Protein AF-A0A7V9JXY7-F1 (afdb_monomer_lite)

Secondary structure (DSSP, 8-state):
-TT--TTTTTTS------SPPPPSS-EEEPPTT-SS-TTS--EEE-TT-TTSPP-PPPPPP-

Radius of gyration: 16.14 Å; chains: 1; bounding box: 44×26×34 Å

Sequence (62 aa):
LDGADLVTGDRDVTVVDDGVAPPPAPARSGRIGLSAGADVPWRWWVPGEPSVSAHRRAVAVP

Structure (mmCIF, N/CA/C/O backbone):
data_AF-A0A7V9JXY7-F1
#
_entry.id   AF-A0A7V9JXY7-F1
#
loop_
_atom_site.group_PDB
_atom_site.id
_atom_site.type_symbol
_atom_site.label_atom_id
_atom_site.label_alt_id
_atom_site.label_comp_id
_atom_site.label_asym_id
_atom_site.label_entity_id
_atom_site.label_seq_id
_atom_site.pdbx_PDB_ins_code
_atom_site.Cartn_x
_atom_site.Cartn_y
_atom_site.Cartn_z
_atom_site.occupancy
_atom_site.B_iso_or_eq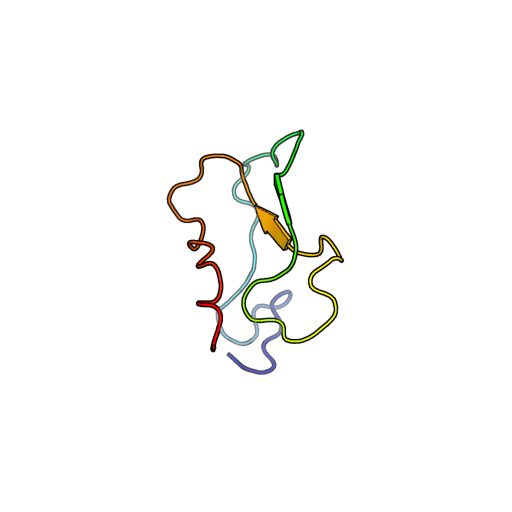uiv
_atom_site.auth_seq_id
_atom_site.auth_comp_id
_atom_site.auth_asym_id
_atom_site.auth_atom_id
_atom_site.pdbx_PDB_model_num
ATOM 1 N N . LEU A 1 1 ? 4.182 -0.420 16.818 1.00 82.06 1 LEU A N 1
ATOM 2 C CA . LEU A 1 1 ? 3.962 -1.098 18.113 1.00 82.06 1 LEU A CA 1
ATOM 3 C C . LEU A 1 1 ? 3.770 -2.570 17.811 1.00 82.06 1 LEU A C 1
ATOM 5 O O . LEU A 1 1 ? 2.889 -2.888 17.025 1.00 82.06 1 LEU A O 1
ATOM 9 N N . ASP A 1 2 ? 4.642 -3.432 18.322 1.00 96.25 2 ASP A N 1
ATOM 10 C CA . ASP A 1 2 ? 4.561 -4.866 18.032 1.00 96.25 2 ASP A CA 1
ATOM 11 C C . ASP A 1 2 ? 3.340 -5.493 18.717 1.00 96.25 2 ASP A C 1
ATOM 13 O O . ASP A 1 2 ? 3.126 -5.258 19.903 1.00 96.25 2 ASP A O 1
ATOM 17 N N . GLY A 1 3 ? 2.532 -6.244 17.964 1.00 96.62 3 GLY A N 1
ATOM 18 C CA . GLY A 1 3 ? 1.312 -6.908 18.431 1.00 96.62 3 GLY A CA 1
ATOM 19 C C . GLY A 1 3 ? 0.089 -6.011 18.657 1.00 96.62 3 GLY A C 1
ATOM 20 O O . GLY A 1 3 ? -0.789 -6.424 19.408 1.00 96.62 3 GLY A O 1
ATOM 21 N N . ALA A 1 4 ? 0.052 -4.784 18.121 1.00 97.56 4 ALA A N 1
ATOM 22 C CA . ALA A 1 4 ? -1.101 -3.885 18.270 1.00 97.56 4 ALA A CA 1
ATOM 23 C C . ALA A 1 4 ? -2.293 -4.349 17.418 1.00 97.56 4 ALA A C 1
ATOM 25 O O . ALA A 1 4 ? -2.110 -4.773 16.274 1.00 97.56 4 ALA A O 1
ATOM 26 N N . ASP A 1 5 ? -3.501 -4.221 17.958 1.00 97.44 5 ASP A N 1
ATOM 27 C CA . ASP A 1 5 ? -4.749 -4.431 17.235 1.00 97.44 5 ASP A CA 1
ATOM 28 C C . ASP A 1 5 ? -5.229 -3.104 16.631 1.00 97.44 5 ASP A C 1
ATOM 30 O O . ASP A 1 5 ? -5.753 -2.225 17.315 1.00 97.44 5 ASP A O 1
ATOM 34 N N . LEU A 1 6 ? -5.063 -2.973 15.313 1.00 97.12 6 LEU A N 1
ATOM 35 C CA . LEU A 1 6 ? -5.431 -1.769 14.566 1.00 97.12 6 LEU A CA 1
ATOM 36 C C . LEU A 1 6 ? -6.951 -1.558 14.457 1.00 97.12 6 LEU A C 1
ATOM 38 O O . LEU A 1 6 ? -7.372 -0.447 14.132 1.00 97.12 6 LEU A O 1
ATOM 42 N N . VAL A 1 7 ? -7.764 -2.595 14.702 1.00 96.88 7 VAL A N 1
ATOM 43 C CA . VAL A 1 7 ? -9.232 -2.529 14.603 1.00 96.88 7 VAL A CA 1
ATOM 44 C C . VAL A 1 7 ? -9.823 -1.901 15.859 1.00 96.88 7 VAL A C 1
ATOM 46 O O . VAL A 1 7 ? -10.646 -0.995 15.762 1.00 96.88 7 VAL A O 1
ATOM 49 N N . THR A 1 8 ? -9.402 -2.367 17.037 1.00 97.56 8 THR A N 1
ATOM 50 C CA . THR A 1 8 ? -9.834 -1.790 18.321 1.00 97.56 8 THR A CA 1
ATOM 51 C C . THR A 1 8 ? -9.033 -0.549 18.707 1.00 97.56 8 THR A C 1
ATOM 53 O O . THR A 1 8 ? -9.513 0.256 19.503 1.00 97.56 8 THR A O 1
ATOM 56 N N . GLY A 1 9 ? -7.835 -0.378 18.137 1.00 97.00 9 GLY A N 1
ATOM 57 C CA . GLY A 1 9 ? -6.923 0.704 18.490 1.00 97.00 9 GLY A CA 1
ATOM 58 C C . GLY A 1 9 ? -6.338 0.530 19.890 1.00 97.00 9 GLY A C 1
ATOM 59 O O . GLY A 1 9 ? -6.163 1.522 20.593 1.00 97.00 9 GLY A O 1
ATOM 60 N N . ASP A 1 10 ? -6.034 -0.710 20.301 1.00 98.12 10 ASP A N 1
ATOM 61 C CA . ASP A 1 10 ? -5.645 -1.080 21.678 1.00 98.12 10 ASP A CA 1
ATOM 62 C C . ASP A 1 10 ? -4.416 -0.329 22.224 1.00 98.12 10 ASP A C 1
ATOM 64 O O . ASP A 1 10 ? -4.141 -0.374 23.425 1.00 98.12 10 ASP A O 1
ATOM 68 N N . ARG A 1 11 ? -3.660 0.345 21.349 1.00 97.75 11 ARG A N 1
ATOM 69 C CA . ARG A 1 11 ? -2.470 1.143 21.684 1.00 97.75 11 ARG A CA 1
ATOM 70 C C . ARG A 1 11 ? -2.423 2.479 20.950 1.00 97.75 11 ARG A C 1
ATOM 72 O O . ARG A 1 11 ? -1.372 2.863 20.439 1.00 97.75 11 ARG A O 1
ATOM 79 N N . ASP A 1 12 ? -3.569 3.148 20.865 1.00 96.62 12 ASP A N 1
ATOM 80 C CA . ASP A 1 12 ? -3.714 4.516 20.344 1.00 96.62 12 ASP A CA 1
ATOM 81 C C . ASP A 1 12 ? -3.284 4.691 18.871 1.00 96.62 12 ASP A C 1
ATOM 83 O O . ASP A 1 12 ? -2.917 5.782 18.433 1.00 96.62 12 ASP A O 1
ATOM 87 N N . VAL A 1 13 ? -3.328 3.614 18.077 1.00 96.81 13 VAL A N 1
ATOM 88 C CA . VAL A 1 13 ? -3.029 3.620 16.636 1.00 96.81 13 VAL A CA 1
ATOM 89 C C . VAL A 1 13 ? -4.093 2.815 15.893 1.00 96.81 13 VAL A C 1
ATOM 91 O O . VAL A 1 13 ? -4.344 1.662 16.231 1.00 96.81 13 VAL A O 1
ATOM 94 N N . THR A 1 14 ? -4.689 3.399 14.852 1.00 97.44 14 THR A N 1
ATOM 95 C CA . THR A 1 14 ? -5.718 2.761 14.014 1.00 97.44 14 THR A CA 1
ATOM 96 C C . THR A 1 14 ? -5.583 3.190 12.546 1.00 97.44 14 THR A C 1
ATOM 98 O O . THR A 1 14 ? -4.840 4.123 12.233 1.00 97.44 14 THR A O 1
ATOM 101 N N . VAL A 1 15 ? -6.277 2.495 11.642 1.00 95.81 15 VAL A N 1
ATOM 102 C CA . VAL A 1 15 ? -6.404 2.853 10.220 1.00 95.81 15 VAL A CA 1
ATOM 103 C C . VAL A 1 15 ? -7.792 3.444 10.004 1.00 95.81 15 VAL A C 1
ATOM 105 O O . VAL A 1 15 ? -8.788 2.831 10.379 1.00 95.81 15 VAL A O 1
ATOM 108 N N . VAL A 1 16 ? -7.861 4.618 9.381 1.00 96.38 16 VAL A N 1
ATOM 109 C CA . VAL A 1 16 ? -9.119 5.319 9.086 1.00 96.38 16 VAL A CA 1
ATOM 110 C C . VAL A 1 16 ? -9.266 5.558 7.587 1.00 96.38 16 VAL A C 1
ATOM 112 O O . VAL A 1 16 ? -8.275 5.549 6.858 1.00 96.38 16 VAL A O 1
ATOM 115 N N . ASP A 1 17 ? -10.503 5.770 7.144 1.00 96.25 17 ASP A N 1
ATOM 116 C CA . ASP A 1 17 ? -10.815 6.214 5.785 1.00 96.25 17 ASP A CA 1
ATOM 117 C C . ASP A 1 17 ? -10.675 7.742 5.705 1.00 96.25 17 ASP A C 1
ATOM 119 O O . ASP A 1 17 ? -11.294 8.469 6.486 1.00 96.25 17 ASP A O 1
ATOM 123 N N . ASP A 1 18 ? -9.840 8.225 4.788 1.00 95.19 18 ASP A N 1
ATOM 124 C CA . ASP A 1 18 ? -9.633 9.651 4.521 1.00 95.19 18 ASP A CA 1
ATOM 125 C C . ASP A 1 18 ? -10.586 10.202 3.441 1.00 95.19 18 ASP A C 1
ATOM 127 O O . ASP A 1 18 ? -10.557 11.395 3.131 1.00 95.19 18 ASP A O 1
ATOM 131 N N . GLY A 1 19 ? -11.453 9.352 2.881 1.00 97.31 19 GLY A N 1
ATOM 132 C CA . GLY A 1 19 ? -12.400 9.685 1.822 1.00 97.31 19 GLY A CA 1
ATOM 133 C C . GLY A 1 19 ? -11.783 9.741 0.422 1.00 97.31 19 GLY A C 1
ATOM 134 O O . GLY A 1 19 ? -12.482 10.095 -0.533 1.00 97.31 19 GLY A O 1
ATOM 135 N N . VAL A 1 20 ? -10.497 9.411 0.260 1.00 94.31 20 VAL A N 1
ATOM 136 C CA . VAL A 1 20 ? -9.805 9.447 -1.031 1.00 94.31 20 VAL A CA 1
ATOM 137 C C . VAL A 1 20 ? -9.882 8.077 -1.700 1.00 94.31 20 VAL A C 1
ATOM 139 O O . VAL A 1 20 ? -9.355 7.076 -1.221 1.00 94.31 20 VAL A O 1
ATOM 142 N N . ALA A 1 21 ? -10.525 8.023 -2.868 1.00 94.81 21 ALA A N 1
ATOM 143 C CA . ALA A 1 21 ? -10.606 6.790 -3.644 1.00 94.81 21 ALA A CA 1
ATOM 144 C C . ALA A 1 21 ? -9.213 6.323 -4.126 1.00 94.81 21 ALA A C 1
ATOM 146 O O . ALA A 1 21 ? -8.373 7.150 -4.497 1.00 94.8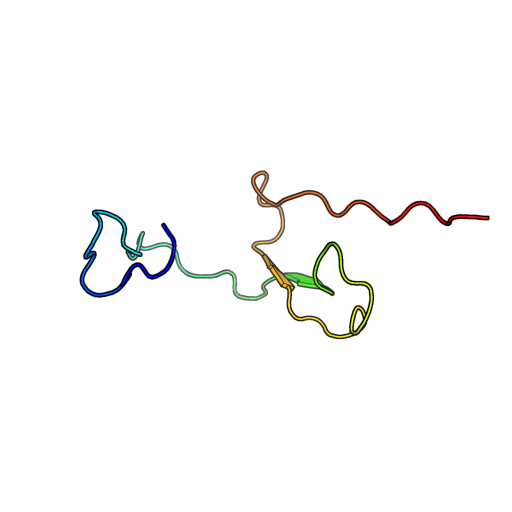1 21 ALA A O 1
ATOM 147 N N . PRO A 1 22 ? -8.965 5.002 -4.202 1.00 92.94 22 PRO A N 1
ATOM 148 C CA . PRO A 1 22 ? -7.709 4.480 -4.725 1.00 92.94 22 PRO A CA 1
ATOM 149 C C . PRO A 1 22 ? -7.539 4.803 -6.221 1.00 92.94 22 PRO A C 1
ATOM 151 O O . PRO A 1 22 ? -8.529 4.954 -6.945 1.00 92.94 22 PRO A O 1
ATOM 154 N N . PRO A 1 23 ? -6.294 4.849 -6.737 1.00 95.00 23 PRO A N 1
ATOM 155 C CA . PRO A 1 23 ? -6.067 5.037 -8.163 1.00 95.00 23 PRO A CA 1
ATOM 156 C C . PRO A 1 23 ? -6.625 3.843 -8.962 1.00 95.00 23 PRO A C 1
ATOM 158 O O . PRO A 1 23 ? -6.463 2.696 -8.538 1.00 95.00 23 PRO A O 1
ATOM 161 N N . PRO A 1 24 ? -7.197 4.068 -10.161 1.00 96.00 24 PRO A N 1
ATOM 162 C CA . PRO A 1 24 ? -7.753 2.991 -10.989 1.00 96.00 24 PRO A CA 1
ATOM 163 C C . PRO A 1 24 ? -6.684 1.999 -11.471 1.00 96.00 24 PRO A C 1
ATOM 165 O O . PRO A 1 24 ? -6.984 0.844 -11.762 1.00 96.00 24 PRO A O 1
ATOM 168 N N . ALA A 1 25 ? -5.430 2.451 -11.551 1.00 96.25 25 ALA A N 1
ATOM 169 C CA . ALA A 1 25 ? -4.279 1.647 -11.930 1.00 96.25 25 ALA A CA 1
ATOM 170 C C . ALA A 1 25 ? -3.120 1.906 -10.950 1.00 96.25 25 ALA A C 1
ATOM 172 O O . ALA A 1 25 ? -2.312 2.810 -11.180 1.00 96.25 25 ALA A O 1
ATOM 173 N N . PRO A 1 26 ? -3.020 1.147 -9.843 1.00 96.31 26 PRO A N 1
ATOM 174 C CA . PRO A 1 26 ? -1.860 1.235 -8.966 1.00 96.31 26 PRO A CA 1
ATOM 175 C C . PRO A 1 26 ? -0.609 0.736 -9.696 1.00 96.31 26 PRO A C 1
ATOM 177 O O . PRO A 1 26 ? -0.646 -0.252 -10.437 1.00 96.31 26 PRO A O 1
ATOM 180 N N . ALA A 1 27 ? 0.525 1.393 -9.460 1.00 95.69 27 ALA A N 1
ATOM 181 C CA . ALA A 1 27 ? 1.805 0.881 -9.931 1.00 95.69 27 ALA A CA 1
ATOM 182 C C . ALA A 1 27 ? 2.212 -0.346 -9.099 1.00 95.69 27 ALA A C 1
ATOM 184 O O . ALA A 1 27 ? 1.846 -0.452 -7.927 1.00 95.69 27 ALA A O 1
ATOM 185 N N . ARG A 1 28 ? 2.960 -1.279 -9.706 1.00 94.50 28 ARG A N 1
ATOM 186 C CA . ARG A 1 28 ? 3.405 -2.516 -9.047 1.00 94.50 28 ARG A CA 1
ATOM 187 C C . ARG A 1 28 ? 4.824 -2.935 -9.424 1.00 94.50 28 ARG A C 1
ATOM 189 O O . ARG A 1 28 ? 5.261 -2.704 -10.548 1.00 94.50 28 ARG A O 1
ATOM 196 N N . SER A 1 29 ? 5.533 -3.569 -8.493 1.00 91.81 29 SER A N 1
ATOM 197 C CA . SER A 1 29 ? 6.894 -4.102 -8.676 1.00 91.81 29 SER A CA 1
ATOM 198 C C . SER A 1 29 ? 7.177 -5.235 -7.692 1.00 91.81 29 SER A C 1
ATOM 200 O O . SER A 1 29 ? 6.370 -5.502 -6.803 1.00 91.81 29 SER A O 1
ATOM 202 N N . GLY A 1 30 ? 8.362 -5.845 -7.782 1.00 91.19 30 GLY A N 1
ATOM 203 C CA . GLY A 1 30 ? 8.921 -6.614 -6.670 1.00 91.19 30 GLY A CA 1
ATOM 204 C C . GLY A 1 30 ? 9.070 -5.768 -5.399 1.00 91.19 30 GLY A C 1
ATOM 205 O O . GLY A 1 30 ? 9.146 -4.531 -5.460 1.00 91.19 30 GLY A O 1
ATOM 206 N N . ARG A 1 31 ? 9.105 -6.424 -4.232 1.00 91.06 31 ARG A N 1
ATOM 207 C CA . ARG A 1 31 ? 9.385 -5.738 -2.957 1.00 91.06 31 ARG A CA 1
ATOM 208 C C . ARG A 1 31 ? 10.849 -5.296 -2.890 1.00 91.06 31 ARG A C 1
ATOM 210 O O . ARG A 1 31 ? 11.721 -5.848 -3.556 1.00 91.06 31 ARG A O 1
ATOM 217 N N . ILE A 1 32 ? 11.110 -4.278 -2.076 1.00 88.44 32 ILE A N 1
ATOM 218 C CA . ILE A 1 32 ? 12.448 -3.714 -1.870 1.00 88.44 32 ILE A CA 1
ATOM 219 C C . ILE A 1 32 ? 13.198 -4.565 -0.836 1.00 88.44 32 ILE A C 1
ATOM 221 O O . ILE A 1 32 ? 12.604 -4.980 0.154 1.00 88.44 32 ILE A O 1
ATOM 225 N N . GLY A 1 33 ? 14.497 -4.803 -1.053 1.00 86.69 33 GLY A N 1
ATOM 226 C CA . GLY A 1 33 ? 15.362 -5.479 -0.076 1.00 86.69 33 GLY A CA 1
ATOM 227 C C . GLY A 1 33 ? 15.188 -6.999 0.009 1.00 86.69 33 GLY A C 1
ATOM 228 O O . GLY A 1 33 ? 15.524 -7.590 1.030 1.00 86.69 33 GLY A O 1
ATOM 229 N N . LEU A 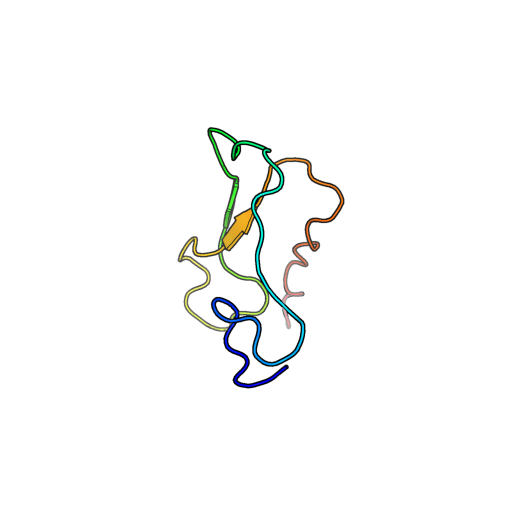1 34 ? 14.654 -7.639 -1.035 1.00 87.00 34 LEU A N 1
ATOM 230 C CA . LEU A 1 34 ? 14.527 -9.095 -1.094 1.00 87.00 34 LEU A CA 1
ATOM 231 C C . LEU A 1 34 ? 15.792 -9.764 -1.639 1.00 87.00 34 LEU A C 1
ATOM 233 O O . LEU A 1 34 ? 16.368 -9.298 -2.619 1.00 87.00 34 LEU A O 1
ATOM 23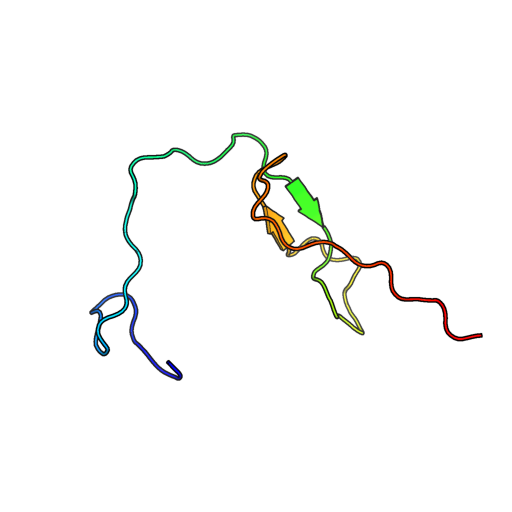7 N N . SER A 1 35 ? 16.154 -10.910 -1.061 1.00 86.75 35 SER A N 1
ATOM 238 C CA . SER A 1 35 ? 17.139 -11.849 -1.620 1.00 86.75 35 SER A CA 1
ATOM 239 C C . SER A 1 35 ? 16.511 -12.932 -2.511 1.00 86.75 35 SER A C 1
ATOM 241 O O . SER A 1 35 ? 17.222 -13.574 -3.277 1.00 86.75 35 SER A O 1
ATOM 243 N N . ALA A 1 36 ? 15.190 -13.137 -2.436 1.00 88.94 36 ALA A N 1
ATOM 244 C CA . ALA A 1 36 ? 14.447 -14.133 -3.210 1.00 88.94 36 ALA A CA 1
ATOM 245 C C . ALA A 1 36 ? 13.012 -13.658 -3.515 1.00 88.94 36 ALA A C 1
ATOM 247 O O . ALA A 1 36 ? 12.441 -12.876 -2.753 1.00 88.94 36 ALA A O 1
ATOM 248 N N . GLY A 1 37 ? 12.425 -14.141 -4.619 1.00 87.88 37 GLY A N 1
ATOM 249 C CA . GLY A 1 37 ? 11.055 -13.799 -5.039 1.00 87.88 37 GLY A CA 1
ATOM 250 C C . GLY A 1 37 ? 10.886 -12.355 -5.527 1.00 87.88 37 GLY A C 1
ATOM 251 O O . GLY A 1 37 ? 9.817 -11.766 -5.368 1.00 87.88 37 GLY A O 1
ATOM 252 N N . ALA A 1 38 ? 11.954 -11.748 -6.056 1.00 87.81 38 ALA A N 1
ATOM 253 C CA . ALA A 1 38 ? 11.951 -10.365 -6.544 1.00 87.81 38 ALA A CA 1
ATOM 254 C C . ALA A 1 38 ? 11.144 -10.175 -7.843 1.00 87.81 38 ALA A C 1
ATOM 256 O O . ALA A 1 38 ? 10.742 -9.061 -8.170 1.00 87.81 38 ALA A O 1
ATOM 257 N N . ASP A 1 39 ? 10.902 -11.263 -8.565 1.00 87.31 39 ASP A N 1
ATOM 258 C CA . ASP A 1 39 ? 10.062 -11.357 -9.756 1.00 87.31 39 ASP A CA 1
ATOM 259 C C . ASP A 1 39 ? 8.561 -11.280 -9.436 1.00 87.31 39 ASP A C 1
ATOM 261 O O . ASP A 1 39 ? 7.753 -10.960 -10.309 1.00 87.31 39 ASP A O 1
ATOM 265 N N . VAL A 1 40 ? 8.178 -11.509 -8.177 1.00 93.88 40 VAL A N 1
ATOM 266 C CA . VAL A 1 40 ? 6.778 -11.485 -7.756 1.00 93.88 40 VAL A CA 1
ATOM 267 C C . VAL A 1 40 ? 6.341 -10.048 -7.433 1.00 93.88 40 VAL A C 1
ATOM 269 O O . VAL A 1 40 ? 6.919 -9.421 -6.538 1.00 93.88 40 VAL A O 1
ATOM 272 N N . PRO A 1 41 ? 5.306 -9.496 -8.102 1.00 92.50 41 PRO A N 1
ATOM 273 C CA . PRO A 1 41 ? 4.980 -8.073 -8.034 1.00 92.50 41 PRO A CA 1
ATOM 274 C C . PRO A 1 41 ? 4.147 -7.698 -6.794 1.00 92.50 41 PRO A C 1
ATOM 276 O O . PRO A 1 41 ? 3.070 -7.114 -6.906 1.00 92.50 41 PRO A O 1
ATOM 279 N N . TRP A 1 42 ? 4.632 -8.047 -5.601 1.00 93.00 42 TRP A N 1
ATOM 280 C CA . TRP A 1 42 ? 3.949 -7.830 -4.318 1.00 93.00 42 TRP A CA 1
ATOM 281 C C . TRP A 1 42 ? 4.302 -6.505 -3.630 1.00 93.00 42 TRP A C 1
ATOM 283 O O . TRP A 1 42 ? 4.414 -6.427 -2.405 1.00 93.00 42 TRP A O 1
ATOM 293 N N . ARG A 1 43 ? 4.508 -5.451 -4.417 1.00 93.94 43 ARG A N 1
ATOM 294 C CA . ARG A 1 43 ? 4.609 -4.066 -3.948 1.00 93.94 43 ARG A CA 1
ATOM 295 C C . ARG A 1 43 ? 3.691 -3.208 -4.801 1.00 93.94 43 ARG A C 1
ATOM 297 O O . ARG A 1 43 ? 3.799 -3.269 -6.020 1.00 93.94 43 ARG A O 1
ATOM 304 N N . TRP A 1 44 ? 2.872 -2.379 -4.159 1.00 95.25 44 TRP A N 1
ATOM 305 C CA . TRP A 1 44 ? 1.926 -1.464 -4.800 1.00 95.25 44 TRP A CA 1
ATOM 306 C C . TRP A 1 44 ? 2.112 -0.037 -4.279 1.00 95.25 44 TRP A C 1
ATOM 308 O O . TRP A 1 44 ? 2.514 0.139 -3.130 1.00 95.25 44 TRP A O 1
ATOM 318 N N . TRP A 1 45 ? 1.863 0.971 -5.120 1.00 95.06 45 TRP A N 1
ATOM 319 C CA . TRP A 1 45 ? 1.893 2.387 -4.729 1.00 95.06 45 TRP A CA 1
ATOM 320 C C . TRP A 1 45 ? 1.072 3.274 -5.678 1.00 95.06 45 TRP A C 1
ATOM 322 O O . TRP A 1 45 ? 0.736 2.868 -6.795 1.00 95.06 45 TRP A O 1
ATOM 332 N N . VAL A 1 46 ? 0.781 4.502 -5.232 1.00 95.31 46 VAL A N 1
ATOM 333 C CA . VAL A 1 46 ? 0.142 5.553 -6.041 1.00 95.31 46 VAL A CA 1
ATOM 334 C C . VAL A 1 46 ? 1.169 6.139 -7.024 1.00 95.31 46 VAL A C 1
ATOM 336 O O . VAL A 1 46 ? 2.218 6.621 -6.587 1.00 95.31 46 VAL A O 1
ATOM 339 N N . PRO A 1 47 ? 0.933 6.097 -8.349 1.00 94.81 47 PRO A N 1
ATOM 340 C CA . PRO A 1 47 ? 1.870 6.658 -9.323 1.00 94.81 47 PRO A CA 1
ATOM 341 C C . PRO A 1 47 ? 2.113 8.160 -9.104 1.00 94.81 47 PRO A C 1
ATOM 343 O O . PRO A 1 47 ? 1.165 8.923 -8.967 1.00 94.81 47 PRO A O 1
ATOM 346 N N . GLY A 1 48 ? 3.379 8.589 -9.110 1.00 92.31 48 GLY A N 1
ATOM 347 C CA . GLY A 1 48 ? 3.762 10.003 -8.976 1.00 92.31 48 GLY A CA 1
ATOM 348 C C . GLY A 1 48 ? 3.756 10.565 -7.548 1.00 92.31 48 GLY A C 1
ATOM 349 O O . GLY A 1 48 ? 4.168 11.705 -7.363 1.00 92.31 48 GLY A O 1
ATOM 350 N N . GLU A 1 49 ? 3.345 9.781 -6.549 1.00 94.31 49 GLU A N 1
ATOM 351 C CA . GLU A 1 49 ? 3.262 10.226 -5.156 1.00 94.31 49 GLU A CA 1
ATOM 352 C C . GLU A 1 49 ? 4.667 10.477 -4.554 1.00 94.31 49 GLU A C 1
ATOM 354 O O . GLU A 1 49 ? 5.472 9.541 -4.469 1.00 94.31 49 GLU A O 1
ATOM 359 N N . PRO A 1 50 ? 5.001 11.718 -4.138 1.00 94.62 50 PRO A N 1
ATOM 360 C CA . PRO A 1 50 ? 6.351 12.086 -3.698 1.00 94.62 50 PRO A CA 1
ATOM 361 C C . PRO A 1 50 ? 6.785 11.410 -2.394 1.00 94.62 50 PRO A C 1
ATOM 363 O O . PRO A 1 50 ? 7.983 11.296 -2.139 1.00 94.62 50 PRO A O 1
ATOM 366 N N . SER A 1 51 ? 5.839 10.943 -1.574 1.00 94.00 51 SER A N 1
ATOM 367 C CA . SER A 1 51 ? 6.140 10.193 -0.348 1.00 94.00 51 SER A CA 1
ATOM 368 C C . SER A 1 51 ? 6.572 8.739 -0.601 1.00 94.00 51 SER A C 1
ATOM 370 O O . SER A 1 51 ? 7.031 8.061 0.323 1.00 94.00 51 SER A O 1
ATOM 372 N N . VAL A 1 52 ? 6.474 8.239 -1.841 1.00 94.25 52 VAL A N 1
ATOM 373 C CA . VAL A 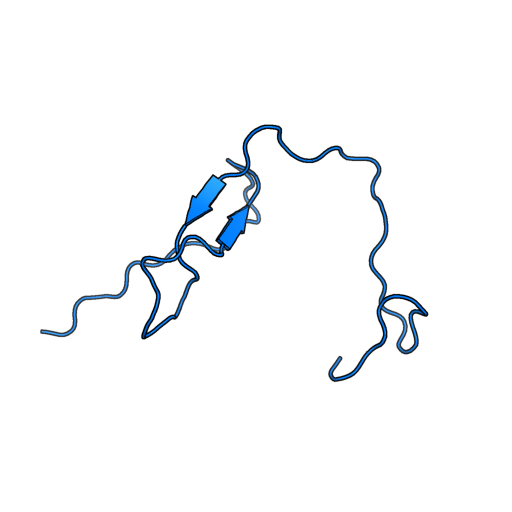1 52 ? 6.865 6.864 -2.178 1.00 94.25 52 VAL A CA 1
ATOM 374 C C . VAL A 1 52 ? 8.363 6.668 -1.968 1.00 94.25 52 VAL A C 1
ATOM 376 O O . VAL A 1 52 ? 9.205 7.352 -2.550 1.00 94.25 52 VAL A O 1
ATOM 379 N N . SER A 1 53 ? 8.707 5.656 -1.173 1.00 90.69 53 SER A N 1
ATOM 380 C CA . SER A 1 53 ? 10.099 5.295 -0.920 1.00 90.69 53 SER A CA 1
ATOM 381 C C . SER A 1 53 ? 10.840 4.926 -2.211 1.00 90.69 53 SER A C 1
ATOM 383 O O . SER A 1 53 ? 10.355 4.153 -3.048 1.00 90.69 53 SER A O 1
ATOM 385 N N . ALA A 1 54 ? 12.047 5.478 -2.361 1.00 80.94 54 ALA A N 1
ATOM 386 C CA . ALA A 1 54 ? 12.875 5.270 -3.541 1.00 80.94 54 ALA A CA 1
ATOM 387 C C . ALA A 1 54 ? 13.285 3.797 -3.696 1.00 80.94 54 ALA A C 1
ATOM 389 O O . ALA A 1 54 ? 13.787 3.165 -2.763 1.00 80.94 54 ALA A O 1
ATOM 390 N N . HIS A 1 55 ? 13.147 3.269 -4.912 1.00 71.94 55 HIS A N 1
ATOM 391 C CA . HIS A 1 55 ? 13.725 1.983 -5.278 1.00 71.94 55 HIS A CA 1
ATOM 392 C C . HIS A 1 55 ? 15.214 2.184 -5.580 1.00 71.94 55 HIS A C 1
ATOM 394 O O . HIS A 1 55 ? 15.574 2.707 -6.633 1.00 71.94 55 HIS A O 1
ATOM 400 N N . ARG A 1 5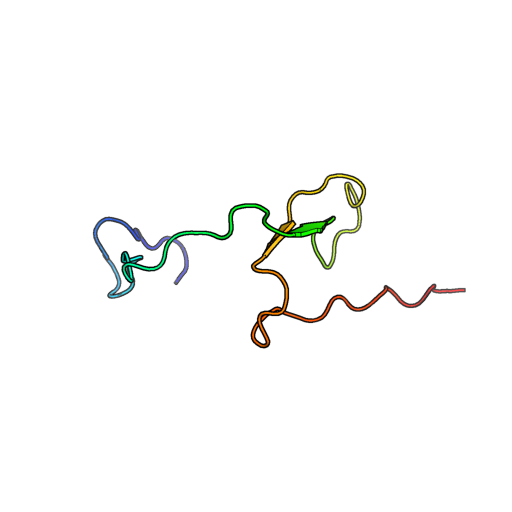6 ? 16.103 1.794 -4.661 1.00 65.81 56 ARG A N 1
ATOM 401 C CA . ARG A 1 56 ? 17.535 1.723 -4.980 1.00 65.81 56 ARG A CA 1
ATOM 402 C C . ARG A 1 56 ? 17.805 0.390 -5.655 1.00 65.81 56 ARG A C 1
ATOM 404 O O . ARG A 1 56 ? 17.573 -0.659 -5.057 1.00 65.81 56 ARG A O 1
ATOM 411 N N . ARG A 1 57 ? 18.313 0.433 -6.888 1.00 57.88 57 ARG A N 1
ATOM 412 C CA . ARG A 1 57 ? 18.881 -0.757 -7.523 1.00 57.88 57 ARG A CA 1
ATOM 413 C C . ARG A 1 57 ? 20.011 -1.259 -6.624 1.00 57.88 57 ARG A C 1
ATOM 415 O O . ARG A 1 57 ? 20.854 -0.458 -6.217 1.00 57.88 57 ARG A O 1
ATOM 422 N N . ALA A 1 58 ? 20.021 -2.550 -6.302 1.00 54.84 58 ALA A N 1
ATOM 423 C CA . ALA A 1 58 ? 21.173 -3.140 -5.635 1.00 54.84 58 ALA A CA 1
ATOM 424 C C . ALA A 1 58 ? 22.416 -2.874 -6.500 1.00 54.84 58 ALA A C 1
ATOM 426 O O . ALA A 1 58 ? 22.390 -3.099 -7.714 1.00 54.84 58 ALA A O 1
ATOM 427 N N . VAL A 1 59 ? 23.475 -2.339 -5.891 1.00 51.50 59 VAL A N 1
ATOM 428 C CA . VAL A 1 59 ? 24.784 -2.267 -6.546 1.00 51.50 59 VAL A CA 1
ATOM 429 C C . VAL A 1 59 ? 25.200 -3.711 -6.803 1.00 51.50 59 VAL A C 1
ATOM 431 O O . VAL A 1 59 ? 25.169 -4.524 -5.880 1.00 51.50 59 VAL A O 1
ATOM 434 N N . ALA A 1 60 ? 25.522 -4.049 -8.053 1.00 45.28 60 ALA A N 1
ATOM 435 C CA . ALA A 1 60 ? 26.094 -5.354 -8.348 1.00 45.28 60 ALA A CA 1
ATOM 436 C C . ALA A 1 60 ? 27.410 -5.468 -7.568 1.00 45.28 60 ALA A C 1
ATOM 438 O O . ALA A 1 60 ? 28.294 -4.627 -7.735 1.00 45.28 60 ALA A O 1
ATOM 439 N N . VAL A 1 61 ? 27.507 -6.455 -6.680 1.00 46.62 61 VAL A N 1
ATOM 440 C CA . VAL A 1 61 ? 28.788 -6.827 -6.076 1.00 46.62 61 VAL A CA 1
ATOM 441 C C . VAL A 1 61 ? 29.567 -7.577 -7.167 1.00 46.62 61 VAL A C 1
ATOM 443 O O . VAL A 1 61 ? 28.967 -8.477 -7.762 1.00 46.62 61 VAL A O 1
ATOM 446 N N . PRO A 1 62 ? 30.805 -7.166 -7.507 1.00 51.19 62 PRO A N 1
ATOM 447 C CA . PRO A 1 62 ? 31.622 -7.860 -8.503 1.00 51.19 62 PRO A CA 1
ATOM 448 C C . PRO A 1 62 ? 31.933 -9.306 -8.105 1.00 51.19 62 PRO A C 1
ATOM 450 O O . PRO A 1 62 ? 31.994 -9.590 -6.886 1.00 51.19 62 PRO A O 1
#

pLDDT: mean 88.66, std 13.61, range [45.28, 98.12]

Foldseek 3Di:
DPPADQVVCNPVHHDDDPVDDADPDWDWFADAPDPDPRRPGPDTDDPPDPPDDDRDDPDDDD